Protein AF-A0A212C3U6-F1 (afdb_monomer)

Foldseek 3Di:
DVVCVVPVDDPFDDPDPVSSVVSCCVPVNDDDVVVVVVVVVVVVVPDPPPVPPVVPPPPDDPDDDDDDDDDDDDDDDDDDDDDDDDDDDDDDDDD

pLDDT: mean 72.06, std 18.34, range [43.59, 96.62]

Organism: Cervus elaphus hippelaphus (NCBI:txid46360)

Structure (mmCIF, N/CA/C/O backbone):
data_AF-A0A212C3U6-F1
#
_entry.id   AF-A0A212C3U6-F1
#
loop_
_atom_site.group_PDB
_atom_site.id
_atom_site.type_symbol
_atom_site.label_atom_id
_atom_site.label_alt_id
_atom_site.label_comp_id
_atom_site.label_asym_id
_atom_site.label_entity_id
_atom_site.label_seq_id
_atom_site.pdbx_PDB_ins_code
_atom_site.Cartn_x
_atom_site.Cartn_y
_atom_site.Cartn_z
_atom_site.occupancy
_atom_site.B_iso_or_equiv
_atom_site.auth_seq_id
_atom_site.auth_comp_id
_atom_site.auth_asym_id
_atom_site.auth_atom_id
_atom_site.pdbx_PDB_model_num
ATOM 1 N N . MET A 1 1 ? 15.299 -6.505 -3.037 1.00 73.31 1 MET A N 1
ATOM 2 C CA . MET A 1 1 ? 16.575 -5.876 -3.457 1.00 73.31 1 MET A CA 1
ATOM 3 C C . MET A 1 1 ? 17.097 -6.416 -4.784 1.00 73.31 1 MET A C 1
ATOM 5 O O . MET A 1 1 ? 17.471 -5.606 -5.619 1.00 73.31 1 MET A O 1
ATOM 9 N N . LEU A 1 2 ? 17.065 -7.737 -5.010 1.00 89.38 2 LEU A N 1
ATOM 10 C CA . LEU A 1 2 ? 17.601 -8.383 -6.218 1.00 89.38 2 LEU A CA 1
ATOM 11 C C . LEU A 1 2 ? 17.140 -7.747 -7.546 1.00 89.38 2 LEU A C 1
ATOM 13 O O . LEU A 1 2 ? 17.980 -7.389 -8.361 1.00 89.38 2 LEU A O 1
ATOM 17 N N . TYR A 1 3 ? 15.834 -7.508 -7.724 1.00 89.69 3 TYR A N 1
ATOM 18 C CA . TYR A 1 3 ? 15.297 -6.879 -8.942 1.00 89.69 3 TYR A CA 1
ATOM 19 C C . TYR A 1 3 ? 15.923 -5.511 -9.245 1.00 89.69 3 TYR A C 1
ATOM 21 O O . TYR A 1 3 ? 16.297 -5.243 -10.381 1.00 89.69 3 TYR A O 1
ATOM 29 N N . LYS A 1 4 ? 16.088 -4.656 -8.225 1.00 87.94 4 LYS A N 1
ATOM 30 C CA . LYS A 1 4 ? 16.664 -3.314 -8.394 1.00 87.94 4 LYS A CA 1
ATOM 31 C C . LYS A 1 4 ? 18.124 -3.377 -8.830 1.00 87.94 4 LYS A C 1
ATOM 33 O O . LYS A 1 4 ? 18.547 -2.561 -9.634 1.00 87.94 4 LYS A O 1
ATOM 38 N N . MET A 1 5 ? 18.884 -4.336 -8.309 1.00 92.94 5 MET A N 1
ATOM 39 C CA . MET A 1 5 ? 20.292 -4.499 -8.677 1.00 92.94 5 MET A CA 1
ATOM 40 C C . MET A 1 5 ? 20.441 -5.068 -10.089 1.00 92.94 5 MET A C 1
ATOM 42 O O . MET A 1 5 ? 21.307 -4.624 -10.829 1.00 92.94 5 MET A O 1
ATOM 46 N N . ALA A 1 6 ? 19.566 -5.997 -10.480 1.00 94.12 6 ALA A N 1
ATOM 47 C CA . ALA A 1 6 ? 19.594 -6.603 -11.809 1.00 94.12 6 ALA A CA 1
ATOM 48 C C . ALA A 1 6 ? 19.126 -5.648 -12.920 1.00 94.12 6 ALA A C 1
ATOM 50 O O . ALA A 1 6 ? 19.662 -5.675 -14.021 1.00 94.12 6 ALA A O 1
ATOM 51 N N . THR A 1 7 ? 18.121 -4.814 -12.642 1.00 93.19 7 THR A N 1
ATOM 52 C CA . THR A 1 7 ? 17.480 -3.957 -13.658 1.00 93.19 7 THR A CA 1
ATOM 53 C C . THR A 1 7 ? 17.905 -2.496 -13.585 1.00 93.19 7 THR A C 1
ATOM 55 O O . THR A 1 7 ? 17.584 -1.726 -14.485 1.00 93.19 7 THR A O 1
ATOM 58 N N . LEU A 1 8 ? 18.580 -2.095 -12.501 1.00 92.19 8 LEU A N 1
ATOM 59 C CA . LEU A 1 8 ? 18.870 -0.699 -12.148 1.00 92.19 8 LEU A CA 1
ATOM 60 C C . LEU A 1 8 ? 17.616 0.189 -12.059 1.00 92.19 8 LEU A C 1
ATOM 62 O O . LEU A 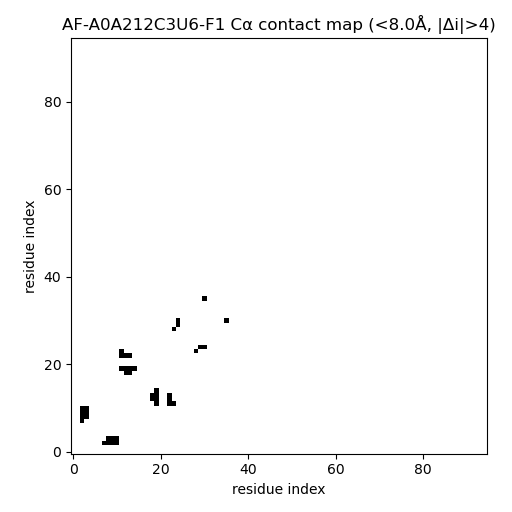1 8 ? 17.712 1.414 -12.034 1.00 92.19 8 LEU A O 1
ATOM 66 N N . GLN A 1 9 ? 16.433 -0.421 -11.951 1.00 90.06 9 GLN A N 1
ATOM 67 C CA . GLN A 1 9 ? 15.149 0.261 -11.858 1.00 90.06 9 GLN A CA 1
ATOM 68 C C . GLN A 1 9 ? 14.504 0.030 -10.486 1.00 90.06 9 GLN A C 1
ATOM 70 O O . GLN A 1 9 ? 14.708 -1.013 -9.852 1.00 90.06 9 GLN A O 1
ATOM 75 N N . PRO A 1 10 ? 13.715 0.991 -9.974 1.00 91.50 10 PRO A N 1
ATOM 76 C CA . PRO A 1 10 ? 12.931 0.760 -8.771 1.00 91.50 10 PRO A CA 1
ATOM 77 C C . PRO A 1 10 ? 11.942 -0.386 -9.013 1.00 91.50 10 PRO A C 1
ATOM 79 O O . PRO A 1 10 ? 11.253 -0.416 -10.026 1.00 91.50 10 PRO A O 1
ATOM 82 N N . LEU A 1 11 ? 11.849 -1.312 -8.054 1.00 92.06 11 LEU A N 1
ATOM 83 C CA . LEU A 1 11 ? 10.927 -2.453 -8.126 1.00 92.06 11 LEU A CA 1
ATOM 84 C C . LEU A 1 11 ? 9.464 -2.005 -8.283 1.00 92.06 11 LEU A C 1
ATOM 86 O O . LEU A 1 11 ? 8.698 -2.637 -8.998 1.00 92.06 11 LEU A O 1
ATOM 90 N N . PHE A 1 12 ? 9.109 -0.883 -7.655 1.00 93.31 12 PHE A N 1
ATOM 91 C CA . PHE A 1 12 ? 7.810 -0.236 -7.793 1.00 93.31 12 PHE A CA 1
ATOM 92 C C . PHE A 1 12 ? 8.026 1.257 -8.083 1.00 93.31 12 PHE A C 1
ATOM 94 O O . PHE A 1 12 ? 8.330 2.016 -7.153 1.00 93.31 12 PHE A O 1
ATOM 101 N N . PRO A 1 13 ? 7.944 1.691 -9.355 1.00 91.12 13 PRO A N 1
ATOM 102 C CA . PRO A 1 13 ? 8.102 3.094 -9.719 1.00 91.12 13 PRO A CA 1
ATOM 103 C C . PRO A 1 13 ? 6.863 3.905 -9.316 1.00 91.12 13 PRO A C 1
ATOM 105 O O . PRO A 1 13 ? 5.737 3.546 -9.661 1.00 91.12 13 PRO A O 1
ATOM 108 N N . GLY A 1 14 ? 7.068 5.029 -8.631 1.00 92.56 14 GLY A N 1
ATOM 109 C CA . GLY A 1 14 ? 6.004 5.965 -8.275 1.00 92.56 14 GLY A CA 1
ATOM 110 C C . GLY A 1 14 ? 6.543 7.382 -8.113 1.00 92.56 14 GLY A C 1
ATOM 111 O O . GLY A 1 14 ? 7.631 7.569 -7.579 1.00 92.56 14 GLY A O 1
ATOM 112 N N . ALA A 1 15 ? 5.785 8.375 -8.587 1.00 92.94 15 ALA A N 1
ATOM 113 C CA . ALA A 1 15 ? 6.146 9.793 -8.466 1.00 92.94 15 ALA A CA 1
ATOM 114 C C . ALA A 1 15 ? 6.051 10.311 -7.017 1.00 92.94 15 ALA A C 1
ATOM 116 O O . ALA A 1 15 ? 6.627 11.339 -6.681 1.00 92.94 15 ALA A O 1
ATOM 117 N N . ASN A 1 16 ? 5.311 9.599 -6.166 1.00 94.19 16 ASN A N 1
ATOM 118 C CA . ASN A 1 16 ? 5.205 9.823 -4.731 1.00 94.19 16 ASN A CA 1
ATOM 119 C C . ASN A 1 16 ? 4.896 8.492 -4.019 1.00 94.19 16 ASN A C 1
ATOM 121 O O . ASN A 1 16 ? 4.634 7.471 -4.666 1.00 94.19 16 ASN A O 1
ATOM 125 N N . GLU A 1 17 ? 4.910 8.513 -2.686 1.00 93.75 17 GLU A N 1
ATOM 126 C CA . GLU A 1 17 ? 4.699 7.323 -1.851 1.00 93.75 17 GLU A CA 1
ATOM 127 C C . GLU A 1 17 ? 3.329 6.674 -2.078 1.00 93.75 17 GLU A C 1
ATOM 129 O O . GLU A 1 17 ? 3.229 5.452 -2.127 1.00 93.75 17 GLU A O 1
ATOM 134 N N . LEU A 1 18 ? 2.276 7.469 -2.291 1.00 95.25 18 LEU A N 1
ATOM 135 C CA . LEU A 1 18 ? 0.928 6.948 -2.530 1.00 95.25 18 LEU A CA 1
ATOM 136 C C . LEU A 1 18 ? 0.862 6.148 -3.835 1.00 95.25 18 LEU A C 1
ATOM 138 O O . LEU A 1 18 ? 0.325 5.041 -3.859 1.00 95.25 18 LEU A O 1
ATOM 142 N N . VAL A 1 19 ? 1.460 6.670 -4.908 1.00 95.88 19 VAL A N 1
ATOM 143 C CA . VAL A 1 19 ? 1.549 5.967 -6.196 1.00 95.88 19 VAL A CA 1
ATOM 144 C C . VAL A 1 19 ? 2.387 4.697 -6.059 1.00 95.88 19 VAL A C 1
ATOM 146 O O . VAL A 1 19 ? 2.049 3.669 -6.644 1.00 95.88 19 VAL A O 1
ATOM 149 N N . GLN A 1 20 ? 3.458 4.736 -5.267 1.00 96.50 20 GLN A N 1
ATOM 150 C CA . GLN A 1 20 ? 4.276 3.553 -5.024 1.00 96.50 20 GLN A CA 1
ATOM 151 C C . GLN A 1 20 ? 3.515 2.472 -4.241 1.00 96.50 20 GLN A C 1
ATOM 153 O O . GLN A 1 20 ? 3.578 1.303 -4.618 1.00 96.50 20 GLN A O 1
ATOM 158 N N . ILE A 1 21 ? 2.764 2.843 -3.199 1.00 95.38 21 ILE A N 1
ATOM 159 C CA . ILE A 1 21 ? 1.911 1.910 -2.446 1.00 95.38 21 ILE A CA 1
ATOM 160 C C . ILE A 1 21 ? 0.845 1.309 -3.367 1.00 95.38 21 ILE A C 1
ATOM 162 O O . ILE A 1 21 ? 0.657 0.094 -3.351 1.00 95.38 21 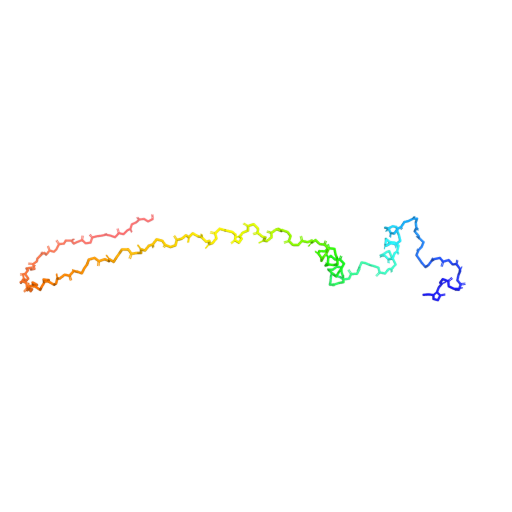ILE A O 1
ATOM 166 N N . SER A 1 22 ? 0.215 2.118 -4.226 1.00 95.69 22 SER A N 1
ATOM 167 C CA . SER A 1 22 ? -0.737 1.617 -5.227 1.00 95.69 22 SER A CA 1
ATOM 168 C C . SER A 1 22 ? -0.099 0.555 -6.127 1.00 95.69 22 SER A C 1
ATOM 170 O O . SER A 1 22 ? -0.650 -0.528 -6.269 1.00 95.69 22 SER A O 1
ATOM 172 N N . ARG A 1 23 ? 1.114 0.801 -6.641 1.00 96.00 23 ARG A N 1
ATOM 173 C CA . ARG A 1 23 ? 1.851 -0.160 -7.487 1.00 96.00 23 ARG A CA 1
ATOM 174 C C . ARG A 1 23 ? 2.170 -1.471 -6.768 1.00 96.00 23 ARG A C 1
ATOM 176 O O . ARG A 1 23 ? 2.188 -2.524 -7.398 1.00 96.00 23 ARG A O 1
ATOM 183 N N . ILE A 1 24 ? 2.445 -1.414 -5.464 1.00 96.19 24 ILE A N 1
ATOM 184 C CA . ILE A 1 24 ? 2.643 -2.619 -4.648 1.00 96.19 24 ILE A CA 1
ATOM 185 C C . ILE A 1 24 ? 1.330 -3.400 -4.558 1.00 96.19 24 ILE A C 1
ATOM 187 O O . ILE A 1 24 ? 1.339 -4.612 -4.764 1.00 96.19 24 ILE A O 1
ATOM 191 N N . HIS A 1 25 ? 0.214 -2.716 -4.289 1.00 95.69 25 HIS A N 1
ATOM 192 C CA . HIS A 1 25 ? -1.113 -3.332 -4.224 1.00 95.69 25 HIS A CA 1
ATOM 193 C C . HIS A 1 25 ? -1.560 -3.921 -5.570 1.00 95.69 25 HIS A C 1
ATOM 195 O O . HIS A 1 25 ? -2.193 -4.973 -5.571 1.00 95.69 25 HIS A O 1
ATOM 201 N N . ASP A 1 26 ? -1.198 -3.312 -6.702 1.00 95.81 26 ASP A N 1
ATOM 202 C CA . ASP A 1 26 ? -1.536 -3.828 -8.037 1.00 95.81 26 ASP A CA 1
ATOM 203 C C . ASP A 1 26 ? -0.895 -5.202 -8.310 1.00 95.81 26 ASP A C 1
ATOM 205 O O . ASP A 1 26 ? -1.489 -6.047 -8.975 1.00 95.81 26 ASP A O 1
ATOM 209 N N . VAL A 1 27 ? 0.317 -5.436 -7.791 1.00 94.81 27 VAL A N 1
ATOM 210 C CA . VAL A 1 27 ? 1.077 -6.682 -8.011 1.00 94.81 27 VAL A CA 1
ATOM 211 C C . VAL A 1 27 ? 0.829 -7.713 -6.909 1.00 94.81 27 VAL A C 1
ATOM 213 O O . VAL A 1 27 ? 0.677 -8.898 -7.192 1.00 94.81 27 VAL A O 1
ATOM 216 N N . MET A 1 28 ? 0.819 -7.278 -5.647 1.00 94.88 28 MET A N 1
ATOM 217 C CA . MET A 1 28 ? 0.751 -8.158 -4.472 1.00 94.88 28 MET A CA 1
ATOM 218 C C . MET A 1 28 ? -0.674 -8.327 -3.930 1.00 94.88 28 MET A C 1
ATOM 220 O O . MET A 1 28 ? -0.907 -9.179 -3.073 1.00 94.88 28 MET A O 1
ATOM 224 N N . GLY A 1 29 ? -1.618 -7.507 -4.396 1.00 95.75 29 GLY A N 1
ATOM 225 C CA . GLY A 1 29 ? -2.947 -7.382 -3.814 1.00 95.75 29 GLY A CA 1
ATOM 226 C C . GLY A 1 29 ? -2.961 -6.564 -2.519 1.00 95.75 29 GLY A C 1
ATOM 227 O O . GLY A 1 29 ? -1.934 -6.138 -1.985 1.00 95.75 29 GLY A O 1
ATOM 228 N N . THR A 1 30 ? -4.165 -6.345 -1.993 1.00 95.56 30 THR A N 1
ATOM 229 C CA . THR A 1 30 ? -4.358 -5.671 -0.704 1.00 95.56 30 THR A CA 1
ATOM 230 C C . THR A 1 30 ? -3.998 -6.610 0.454 1.00 95.56 30 THR A C 1
ATOM 232 O O . THR A 1 30 ? -4.550 -7.710 0.521 1.00 95.56 30 THR A O 1
ATOM 235 N N . PRO A 1 31 ? -3.117 -6.202 1.392 1.00 95.38 31 PRO A N 1
ATOM 236 C CA . PRO A 1 31 ? -2.780 -7.015 2.559 1.00 95.38 31 PRO A CA 1
ATOM 237 C C . PRO A 1 31 ? -3.997 -7.324 3.441 1.00 95.38 31 PRO A C 1
ATOM 239 O O . PRO A 1 31 ? -4.946 -6.543 3.510 1.00 95.38 31 PRO A O 1
ATOM 242 N N . ALA A 1 32 ? -3.935 -8.429 4.188 1.00 96.62 32 ALA A N 1
ATOM 243 C CA . ALA A 1 32 ? -4.981 -8.813 5.134 1.00 96.62 32 ALA A CA 1
ATOM 244 C C . ALA A 1 32 ? -5.224 -7.739 6.212 1.00 96.62 32 ALA A C 1
ATOM 246 O O . ALA A 1 32 ? -4.307 -7.032 6.641 1.00 96.62 32 ALA A O 1
ATOM 247 N N . GLU A 1 33 ? -6.454 -7.670 6.724 1.00 94.19 33 GLU A N 1
ATOM 248 C CA . GLU A 1 33 ? -6.871 -6.631 7.671 1.00 94.19 33 GLU A CA 1
ATOM 249 C C . GLU A 1 33 ? -6.014 -6.594 8.948 1.00 94.19 33 GLU A C 1
ATOM 251 O O . GLU A 1 33 ? -5.673 -5.518 9.429 1.00 94.19 33 GLU A O 1
ATOM 256 N N . GLN A 1 34 ? -5.565 -7.752 9.444 1.00 93.75 34 GLN A N 1
ATOM 257 C CA . GLN A 1 34 ? -4.669 -7.859 10.605 1.00 93.75 34 GLN A CA 1
ATOM 258 C C . GLN A 1 34 ? -3.308 -7.167 10.410 1.00 93.75 34 GLN A C 1
ATOM 260 O O . GLN A 1 34 ? -2.642 -6.810 11.381 1.00 93.75 34 GLN A O 1
ATOM 265 N N . ILE A 1 35 ? -2.861 -7.007 9.163 1.00 93.50 35 ILE A N 1
ATOM 266 C CA . ILE A 1 35 ? -1.649 -6.258 8.822 1.00 93.50 35 ILE A CA 1
ATOM 267 C C . ILE A 1 35 ? -1.992 -4.767 8.736 1.00 93.50 35 ILE A C 1
ATOM 269 O O . ILE A 1 35 ? -1.281 -3.938 9.301 1.00 93.50 35 ILE A O 1
ATOM 273 N N . LEU A 1 36 ? -3.119 -4.426 8.102 1.00 91.69 36 LEU A N 1
ATOM 274 C CA . LEU A 1 36 ? -3.602 -3.047 7.976 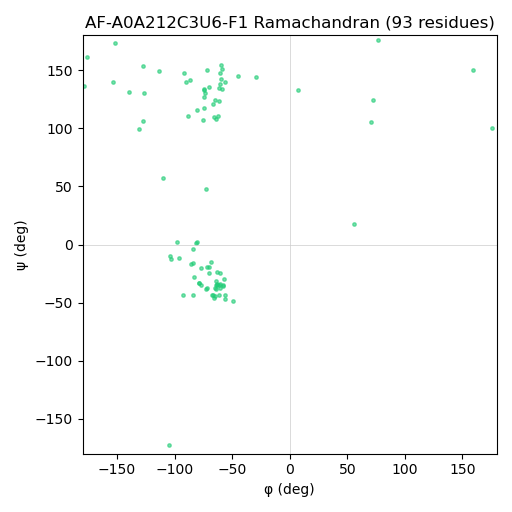1.00 91.69 36 LEU A CA 1
ATOM 275 C C . LEU A 1 36 ? -3.877 -2.386 9.336 1.00 91.69 36 LEU A C 1
ATOM 277 O O . LEU A 1 36 ? -3.644 -1.188 9.503 1.00 91.69 36 LEU A O 1
ATOM 281 N N . THR A 1 37 ? -4.337 -3.145 10.331 1.00 91.00 37 THR A N 1
ATOM 282 C CA . THR A 1 37 ? -4.575 -2.633 11.690 1.00 91.00 37 THR A CA 1
ATOM 283 C C . THR A 1 37 ? -3.292 -2.174 12.382 1.00 91.00 37 THR A C 1
ATOM 285 O O . THR A 1 37 ? -3.336 -1.177 13.106 1.00 91.00 37 THR A O 1
ATOM 288 N N . LYS A 1 38 ? -2.139 -2.793 12.097 1.00 90.06 38 LYS A N 1
ATOM 289 C CA . LYS A 1 38 ? -0.836 -2.371 12.647 1.00 90.06 38 LYS A CA 1
ATOM 290 C C . LYS A 1 38 ? -0.436 -0.966 12.179 1.00 90.06 38 LYS A C 1
ATOM 292 O O . LYS A 1 38 ? 0.096 -0.186 12.961 1.00 90.06 38 LYS A O 1
ATOM 297 N N . PHE A 1 39 ? -0.775 -0.594 10.941 1.00 86.00 39 PHE A N 1
ATOM 298 C CA . PHE A 1 39 ? -0.538 0.761 10.416 1.00 86.00 39 PHE A CA 1
ATOM 299 C C . PHE A 1 39 ? -1.440 1.828 11.054 1.00 86.00 39 PHE A C 1
ATOM 301 O O . PHE A 1 39 ? -1.096 3.007 11.069 1.00 86.00 39 PHE A O 1
ATOM 308 N N . LYS A 1 40 ? -2.609 1.444 11.584 1.00 81.81 40 LYS A N 1
ATOM 309 C CA . LYS A 1 40 ? -3.516 2.373 12.282 1.00 81.81 40 LYS A CA 1
ATOM 310 C C . LYS A 1 40 ? -3.045 2.654 13.713 1.00 81.81 40 LYS A C 1
ATOM 312 O O . LYS A 1 40 ? -3.232 3.766 14.205 1.00 81.81 40 LYS A O 1
ATOM 317 N N . GLN A 1 41 ? -2.432 1.663 14.361 1.00 75.69 41 GLN A N 1
ATOM 318 C CA . GLN A 1 41 ? -1.925 1.758 15.735 1.00 75.69 41 GLN A CA 1
ATOM 319 C C . GLN A 1 41 ? -0.739 2.721 15.850 1.00 75.69 41 GLN A C 1
ATOM 321 O O . GLN A 1 41 ? -0.762 3.594 16.716 1.00 75.69 41 GLN A O 1
ATOM 326 N N . SER A 1 42 ? 0.212 2.670 14.912 1.00 70.31 42 SER A N 1
ATOM 327 C CA . SER A 1 42 ? 1.376 3.573 14.895 1.00 70.31 42 SER A CA 1
ATOM 328 C C . SER A 1 42 ? 0.999 5.062 14.867 1.00 70.31 42 SER A C 1
ATOM 330 O O . SER A 1 42 ? 1.704 5.902 15.421 1.00 70.31 42 SER A O 1
ATOM 332 N N . ARG A 1 43 ? -0.148 5.409 14.268 1.00 64.75 43 ARG A N 1
ATOM 333 C CA . ARG A 1 43 ? -0.679 6.781 14.247 1.00 64.75 43 ARG A CA 1
ATOM 334 C C . ARG A 1 43 ? -1.453 7.150 15.518 1.00 64.75 43 ARG A C 1
ATOM 336 O O . ARG A 1 43 ? -1.538 8.326 15.867 1.00 64.75 43 ARG A O 1
ATOM 343 N N . ALA A 1 44 ? -2.052 6.169 16.191 1.00 60.84 44 ALA A N 1
ATOM 344 C CA . ALA A 1 44 ? -2.808 6.378 17.424 1.00 60.84 44 ALA A CA 1
ATOM 345 C C . ALA A 1 44 ? -1.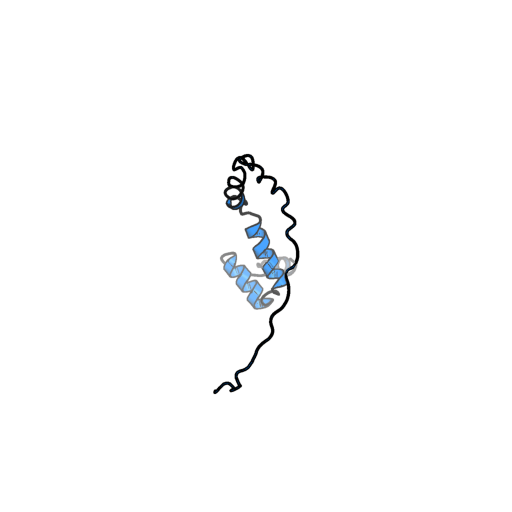886 6.581 18.637 1.00 60.84 44 ALA A C 1
ATOM 347 O O . ALA A 1 44 ? -2.195 7.408 19.492 1.00 60.84 44 ALA A O 1
ATOM 348 N N . GLU A 1 45 ? -0.738 5.901 18.671 1.00 60.03 45 GLU A N 1
ATOM 349 C CA . GLU A 1 45 ? 0.284 6.039 19.721 1.00 60.03 45 GLU A CA 1
ATOM 350 C C . GLU A 1 45 ? 0.906 7.447 19.777 1.00 60.03 45 GLU A C 1
ATOM 352 O O . GLU A 1 45 ? 1.359 7.885 20.830 1.00 60.03 45 GLU A O 1
ATOM 357 N N . GLN A 1 46 ? 0.859 8.202 18.676 1.00 58.50 46 GLN A N 1
ATOM 358 C CA . GLN A 1 46 ? 1.359 9.580 18.602 1.00 58.50 46 GLN A CA 1
ATOM 359 C C . GLN A 1 46 ? 0.362 10.644 19.092 1.00 58.50 46 GLN A C 1
ATOM 361 O O . GLN A 1 46 ? 0.706 11.825 19.129 1.00 58.50 46 GLN A O 1
ATOM 366 N N . ARG A 1 47 ? -0.879 10.282 19.460 1.00 61.00 47 ARG A N 1
ATOM 367 C CA . ARG A 1 47 ? -1.821 11.247 20.053 1.00 61.00 47 ARG A CA 1
ATOM 368 C C . ARG A 1 47 ? -1.626 11.281 21.570 1.00 61.00 47 ARG A C 1
ATOM 370 O O . ARG A 1 47 ? -2.012 10.316 22.230 1.00 61.00 47 ARG A O 1
ATOM 377 N N . PRO A 1 48 ? -1.098 12.375 22.154 1.00 58.75 48 PRO A N 1
ATOM 378 C CA . PRO A 1 48 ? -1.050 12.503 23.603 1.00 58.75 48 PRO A CA 1
ATOM 379 C C . PRO A 1 48 ? -2.471 12.413 24.172 1.00 58.75 48 PRO A C 1
ATOM 381 O O . PRO A 1 48 ? -3.421 13.011 23.658 1.00 58.75 48 PRO A O 1
ATOM 384 N N . ALA A 1 49 ? -2.619 11.615 25.228 1.00 61.94 49 ALA A N 1
ATOM 385 C CA . ALA A 1 49 ? -3.875 11.280 25.894 1.00 61.94 49 ALA A CA 1
ATOM 386 C C . ALA A 1 49 ? -4.454 12.449 26.722 1.00 61.94 49 ALA A C 1
ATOM 388 O O . ALA A 1 49 ? -4.871 12.276 27.867 1.00 61.94 49 ALA A O 1
ATOM 389 N N . GLU A 1 50 ? -4.517 13.652 26.154 1.00 59.72 50 GLU A N 1
ATOM 390 C CA . GLU A 1 50 ? -4.926 14.874 26.859 1.00 59.72 50 GLU A CA 1
ATOM 391 C C . GLU A 1 50 ? -6.418 14.871 27.257 1.00 59.72 50 GLU A C 1
ATOM 393 O O . GLU A 1 50 ? -6.854 15.605 28.140 1.00 59.72 50 GLU A O 1
ATOM 398 N N . LYS A 1 51 ? -7.226 13.966 26.690 1.00 57.66 51 LYS A N 1
ATOM 399 C CA . LYS A 1 51 ? -8.673 13.896 26.961 1.00 57.66 51 LYS A CA 1
ATOM 400 C C . LYS A 1 51 ? -9.074 13.170 28.254 1.00 57.66 51 LYS A C 1
ATOM 402 O O . LYS A 1 51 ? -10.266 13.072 28.527 1.00 57.66 51 LYS A O 1
ATOM 407 N N . GLN A 1 52 ? -8.136 12.677 29.068 1.00 57.34 52 GLN A N 1
ATOM 408 C CA . GLN A 1 52 ? -8.466 11.929 30.299 1.00 57.34 52 GLN A CA 1
ATOM 409 C C . GLN A 1 52 ? -8.290 12.724 31.608 1.00 57.34 52 GLN A C 1
ATOM 411 O O . GLN A 1 52 ? -8.753 12.272 32.658 1.00 57.34 52 GLN A O 1
ATOM 416 N N . ALA A 1 53 ? -7.687 13.918 31.572 1.00 57.47 53 ALA A N 1
ATOM 417 C CA . ALA A 1 53 ? -7.423 14.706 32.781 1.00 57.47 53 ALA A CA 1
ATOM 418 C C . ALA A 1 53 ? -8.659 15.462 33.315 1.00 57.47 53 ALA A C 1
ATOM 420 O O . ALA A 1 53 ? -8.839 15.561 34.527 1.00 57.47 53 ALA A O 1
ATOM 421 N N . LEU A 1 54 ? -9.568 15.915 32.441 1.00 60.62 54 LEU A N 1
ATOM 422 C CA . LEU A 1 54 ? -10.707 16.760 32.839 1.00 60.62 54 LEU A CA 1
ATOM 423 C C . LEU A 1 54 ? -11.799 16.006 33.631 1.00 60.62 54 LEU A C 1
ATOM 425 O O . LEU A 1 54 ? -12.587 16.613 34.351 1.00 60.62 54 LEU A O 1
ATOM 429 N N . ALA A 1 55 ? -11.843 14.672 33.549 1.00 59.91 55 ALA A N 1
ATOM 430 C CA . ALA A 1 55 ? -12.854 13.861 34.238 1.00 59.91 55 ALA A CA 1
ATOM 431 C C . ALA A 1 55 ? -12.503 13.530 35.704 1.00 59.91 55 ALA A C 1
ATOM 433 O O . ALA A 1 55 ? -13.376 13.097 36.460 1.00 59.91 55 ALA A O 1
ATOM 434 N N . ARG A 1 56 ? -11.241 13.706 36.123 1.00 62.03 56 ARG A N 1
ATOM 435 C CA . ARG A 1 56 ? -10.781 13.306 37.467 1.00 62.03 56 ARG A CA 1
ATOM 436 C C . ARG A 1 56 ? -11.010 14.366 38.545 1.00 62.03 56 ARG A C 1
ATOM 438 O O . ARG A 1 56 ? -11.035 14.016 39.721 1.00 62.03 56 ARG A O 1
ATOM 445 N N . ASP A 1 57 ? -11.265 15.611 38.157 1.00 56.72 57 ASP A N 1
ATOM 446 C CA . ASP A 1 57 ? -11.408 16.734 39.091 1.00 56.72 57 ASP A CA 1
ATOM 447 C C . ASP A 1 57 ? -12.775 16.768 39.815 1.00 56.72 57 ASP A C 1
ATOM 449 O O . ASP A 1 57 ? -12.920 17.280 40.920 1.00 56.72 57 ASP A O 1
ATOM 453 N N . ARG A 1 58 ? -13.808 16.106 39.273 1.00 60.22 58 ARG A N 1
ATOM 454 C CA . ARG A 1 58 ? -15.168 16.137 39.855 1.00 60.22 58 ARG A CA 1
ATOM 455 C C . ARG A 1 58 ? -15.408 15.197 41.047 1.00 60.22 58 ARG A C 1
ATOM 457 O O . ARG A 1 58 ? -16.534 15.125 41.532 1.00 60.22 58 ARG A O 1
ATOM 464 N N . ARG A 1 59 ? -14.406 14.449 41.532 1.00 60.84 59 ARG A N 1
ATOM 465 C CA . ARG A 1 59 ? -14.609 13.428 42.590 1.00 60.84 59 ARG A CA 1
ATOM 466 C C . ARG A 1 59 ? -14.270 13.868 44.014 1.00 60.84 59 ARG A C 1
ATOM 468 O O . ARG A 1 59 ? -14.433 13.064 44.929 1.00 60.84 59 ARG A O 1
ATOM 475 N N . LYS A 1 60 ? -13.857 15.117 44.244 1.00 60.00 60 LYS A N 1
ATOM 476 C CA . LYS A 1 60 ? -13.540 15.610 45.595 1.00 60.00 60 LYS A CA 1
ATOM 477 C C . LYS A 1 60 ? -14.564 16.630 46.101 1.00 60.00 60 LYS A C 1
ATOM 479 O O . LYS A 1 60 ? -14.213 17.742 46.467 1.00 60.00 60 LYS A O 1
ATOM 484 N N . ALA A 1 61 ? -15.839 16.245 46.149 1.00 63.12 61 ALA A N 1
ATOM 485 C CA . ALA A 1 61 ? -16.800 16.963 46.984 1.00 63.12 61 ALA A CA 1
ATOM 486 C C . ALA A 1 61 ? -16.547 16.596 48.465 1.00 63.12 61 ALA A C 1
ATOM 488 O O . ALA A 1 61 ? -16.377 15.408 48.766 1.00 63.12 61 ALA A O 1
ATOM 489 N N . PRO A 1 62 ? -16.495 17.562 49.401 1.00 57.12 62 PRO A N 1
ATOM 490 C CA . PRO A 1 62 ? -16.353 17.260 50.820 1.00 57.12 62 PRO A CA 1
ATOM 491 C C . PRO A 1 62 ? -17.598 16.506 51.302 1.00 57.12 62 PRO A C 1
ATOM 493 O O . PRO A 1 62 ? -18.724 16.969 51.136 1.00 57.12 62 PRO A O 1
ATOM 496 N N . ARG A 1 63 ? -17.401 15.318 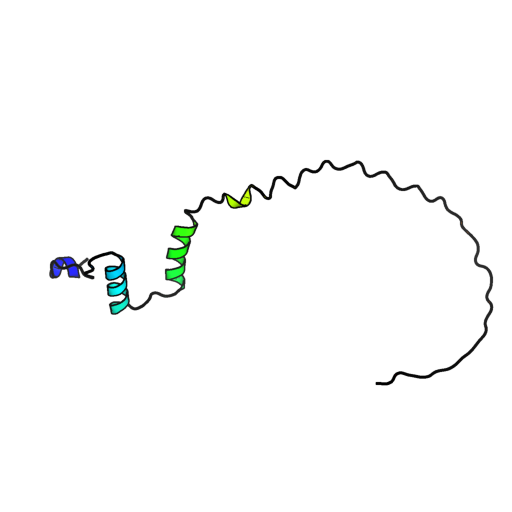51.884 1.00 59.62 63 ARG A N 1
ATOM 497 C CA . ARG A 1 63 ? -18.478 14.554 52.524 1.00 59.62 63 ARG A CA 1
ATOM 498 C C . ARG A 1 63 ? -19.023 15.369 53.698 1.00 59.62 63 ARG A C 1
ATOM 500 O O . ARG A 1 63 ? -18.335 15.527 54.702 1.00 59.62 63 ARG A O 1
ATOM 507 N N . SER A 1 64 ? -20.247 15.873 53.584 1.00 64.38 64 SER A N 1
ATOM 508 C CA . SER A 1 64 ? -20.990 16.407 54.727 1.00 64.38 64 SER A CA 1
ATOM 509 C C . SER A 1 64 ? -21.197 15.288 55.762 1.00 64.38 64 SER A C 1
ATOM 511 O O . SER A 1 64 ? -21.497 14.159 55.360 1.00 64.38 64 SER A O 1
ATOM 513 N N . PRO A 1 65 ? -21.044 15.542 57.075 1.00 58.59 65 PRO A N 1
ATOM 514 C CA . PRO A 1 65 ? -21.260 14.510 58.079 1.00 58.59 65 PRO A CA 1
ATOM 515 C C . PRO A 1 65 ? -22.742 14.120 58.115 1.00 58.59 65 PRO A C 1
ATOM 517 O O . PRO A 1 65 ? -23.628 14.948 58.324 1.00 58.59 65 PRO A O 1
ATOM 520 N N . LEU A 1 66 ? -22.995 12.836 57.869 1.00 63.94 66 LEU A N 1
ATOM 521 C CA . LEU A 1 66 ? -24.310 12.212 57.895 1.00 63.94 66 LEU A CA 1
ATOM 522 C C . LEU A 1 66 ? -24.865 12.293 59.328 1.00 63.94 66 LEU A C 1
ATOM 524 O O . LEU A 1 66 ? -24.373 11.623 60.234 1.00 63.94 66 LEU A O 1
ATOM 528 N N . ARG A 1 67 ? -25.864 13.151 59.547 1.00 60.00 67 ARG A N 1
ATOM 529 C CA . ARG A 1 67 ? -26.585 13.271 60.822 1.00 60.00 67 ARG A CA 1
ATOM 530 C C . ARG A 1 67 ? -27.267 11.933 61.137 1.00 60.00 67 ARG A C 1
ATOM 532 O O . ARG A 1 67 ? -28.029 11.429 60.315 1.00 60.00 67 ARG A O 1
ATOM 539 N N . ALA A 1 68 ? -26.968 11.355 62.301 1.00 62.56 68 ALA A N 1
ATOM 540 C CA . ALA A 1 68 ? -27.504 10.060 62.720 1.00 62.56 68 ALA A CA 1
ATOM 541 C C . ALA A 1 68 ? -29.049 10.075 62.803 1.00 62.56 68 ALA A C 1
ATOM 543 O O . ALA A 1 68 ? -29.621 11.088 63.223 1.00 62.56 68 ALA A O 1
ATOM 544 N N . PRO A 1 69 ? -29.736 8.980 62.426 1.00 61.09 69 PRO A N 1
ATOM 545 C CA . PRO A 1 69 ? -31.186 8.879 62.562 1.00 61.09 69 PRO A CA 1
ATOM 546 C C . PRO A 1 69 ? -31.602 8.729 64.039 1.00 61.09 69 PRO A C 1
ATOM 548 O O . PRO A 1 69 ? -30.847 8.163 64.836 1.00 61.09 69 PRO A O 1
ATOM 551 N N . PRO A 1 70 ? -32.793 9.219 64.432 1.00 53.97 70 PRO A N 1
ATOM 552 C CA . PRO A 1 70 ? -33.264 9.103 65.804 1.00 53.97 70 PRO A CA 1
ATOM 553 C C . PRO A 1 70 ? -33.624 7.649 66.140 1.00 53.97 70 PRO A C 1
ATOM 555 O O . PRO A 1 70 ? -34.274 6.946 65.368 1.00 53.97 70 PRO A O 1
ATOM 558 N N . SER A 1 71 ? -33.190 7.214 67.322 1.00 62.91 71 SER A N 1
ATOM 559 C CA . SER A 1 71 ? -33.474 5.896 67.889 1.00 62.91 71 SER A CA 1
ATOM 560 C C . SER A 1 71 ? -34.971 5.762 68.191 1.00 62.91 71 SER A C 1
ATOM 562 O O . SER A 1 71 ? -35.493 6.426 69.090 1.00 62.91 71 SER A O 1
ATOM 564 N N . HIS A 1 72 ? -35.679 4.929 67.425 1.00 60.94 72 HIS A N 1
ATOM 565 C CA . HIS A 1 72 ? -37.086 4.622 67.674 1.00 60.94 72 HIS A CA 1
ATOM 566 C C . HIS A 1 72 ? -37.203 3.663 68.863 1.00 60.94 72 HIS A C 1
ATOM 568 O O . HIS A 1 72 ? -36.876 2.481 68.784 1.00 60.94 72 HIS A O 1
ATOM 574 N N . ARG A 1 73 ? -37.666 4.214 69.987 1.00 51.47 73 ARG A N 1
ATOM 575 C CA . ARG A 1 73 ? -37.981 3.505 71.227 1.00 51.47 73 ARG A CA 1
ATOM 576 C C . ARG A 1 73 ? -39.296 2.727 71.063 1.00 51.47 73 ARG A C 1
ATOM 578 O O . ARG A 1 73 ? -40.274 3.256 70.544 1.00 51.47 73 ARG A O 1
ATOM 585 N N . ASN A 1 74 ? -39.270 1.474 71.507 1.00 50.12 74 ASN A N 1
ATOM 586 C CA . ASN A 1 74 ? -40.315 0.456 71.386 1.00 50.12 74 ASN A CA 1
ATOM 587 C C . ASN A 1 74 ? -41.683 0.868 71.961 1.00 50.12 74 ASN A C 1
ATOM 589 O O . ASN A 1 74 ? -41.752 1.351 73.089 1.00 50.12 74 ASN A O 1
ATOM 593 N N . TYR A 1 75 ? -42.759 0.507 71.255 1.00 47.00 75 TYR A N 1
ATOM 594 C CA . TYR A 1 75 ? -44.069 0.245 71.857 1.00 47.00 75 TYR A CA 1
ATOM 595 C C . TYR A 1 75 ? -44.558 -1.132 71.406 1.00 47.00 75 TYR A C 1
ATOM 597 O O . TYR A 1 75 ? -44.947 -1.338 70.260 1.00 47.00 75 TYR A O 1
ATOM 605 N N . SER A 1 76 ? -44.514 -2.088 72.327 1.00 56.25 76 SER A N 1
ATOM 606 C CA . SER A 1 76 ? -45.254 -3.341 72.245 1.00 56.25 76 SER A CA 1
ATOM 607 C C . SER A 1 76 ? -46.729 -3.062 72.551 1.00 56.25 76 SER A C 1
ATOM 609 O O . SER A 1 76 ? -47.044 -2.656 73.669 1.00 56.25 76 SER A O 1
ATOM 611 N N . ALA A 1 77 ? -47.623 -3.297 71.590 1.00 56.62 77 ALA A N 1
ATOM 612 C CA . ALA A 1 77 ? -49.066 -3.317 71.816 1.00 56.62 77 ALA A CA 1
ATOM 613 C C . ALA A 1 77 ? -49.670 -4.633 71.292 1.00 56.62 77 ALA A C 1
ATOM 615 O O . ALA A 1 77 ? -49.386 -5.096 70.190 1.00 56.62 77 ALA A O 1
ATOM 616 N N . THR A 1 78 ? -50.453 -5.241 72.172 1.00 56.31 78 THR A N 1
ATOM 617 C CA . THR 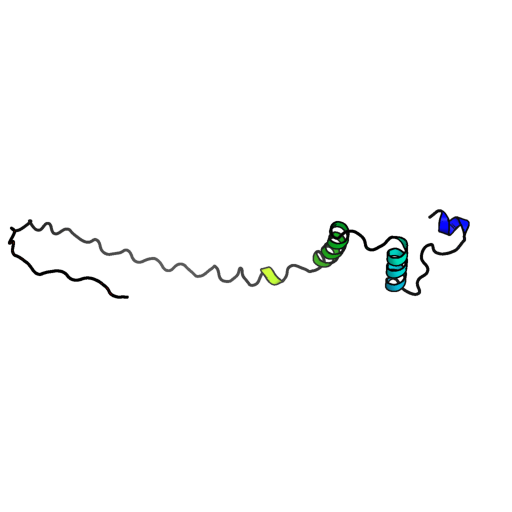A 1 78 ? -51.042 -6.586 72.227 1.00 56.31 78 THR A CA 1
ATOM 618 C C . THR A 1 78 ? -51.989 -6.915 71.054 1.00 56.31 78 THR A C 1
ATOM 620 O O . THR A 1 78 ? -52.706 -6.022 70.602 1.00 56.31 78 THR A O 1
ATOM 623 N N . PRO A 1 79 ? -52.099 -8.178 70.581 1.00 50.09 79 PRO A N 1
ATOM 624 C CA . PRO A 1 79 ? -53.018 -8.517 69.494 1.00 50.09 79 PRO A CA 1
ATOM 625 C C . PRO A 1 79 ? -54.462 -8.699 70.000 1.00 50.09 79 PRO A C 1
ATOM 627 O O . 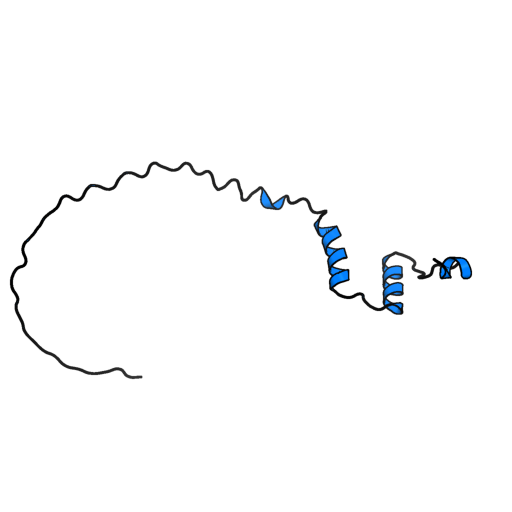PRO A 1 79 ? -54.767 -9.616 70.763 1.00 50.09 79 PRO A O 1
ATOM 630 N N . GLY A 1 80 ? -55.361 -7.820 69.548 1.00 47.28 80 GLY A N 1
ATOM 631 C CA . GLY A 1 80 ? -56.805 -7.872 69.790 1.00 47.28 80 GLY A CA 1
ATOM 632 C C . GLY A 1 80 ? -57.580 -8.661 68.723 1.00 47.28 80 GLY A C 1
ATOM 633 O O . GLY A 1 80 ? -57.298 -8.588 67.532 1.00 47.28 80 GLY A O 1
ATOM 634 N N . ARG A 1 81 ? -58.562 -9.433 69.197 1.00 47.62 81 ARG A N 1
ATOM 635 C CA . ARG A 1 81 ? -59.448 -10.405 68.529 1.00 47.62 81 ARG A CA 1
ATOM 636 C C . ARG A 1 81 ? -60.101 -10.018 67.182 1.00 47.62 81 ARG A C 1
ATOM 638 O O . ARG A 1 81 ? -60.618 -8.930 66.985 1.00 47.62 81 ARG A O 1
ATOM 645 N N . ARG A 1 82 ? -60.205 -11.073 66.358 1.00 53.41 82 ARG A N 1
ATOM 646 C CA . ARG A 1 82 ? -61.054 -11.356 65.177 1.00 53.41 82 ARG A CA 1
ATOM 647 C C . ARG A 1 82 ? -62.436 -10.687 65.137 1.00 53.41 82 ARG A C 1
ATOM 649 O O . ARG A 1 82 ? -63.180 -10.818 66.098 1.00 53.41 82 ARG A O 1
ATOM 656 N N . HIS A 1 83 ? -62.868 -10.310 63.927 1.00 50.66 83 HIS A N 1
ATOM 657 C CA . HIS A 1 83 ? -64.222 -10.602 63.430 1.00 50.66 83 HIS A CA 1
ATOM 658 C C . HIS A 1 83 ? -64.207 -11.000 61.941 1.00 50.66 83 HIS A C 1
ATOM 660 O O . HIS A 1 83 ? -63.578 -10.359 61.106 1.00 50.66 83 HIS A O 1
ATOM 666 N N . ARG A 1 84 ? -64.888 -12.115 61.639 1.00 50.09 84 ARG A N 1
ATOM 667 C CA . ARG A 1 84 ? -65.211 -12.641 60.301 1.00 50.09 84 ARG A CA 1
ATOM 668 C C . ARG A 1 84 ? -66.510 -12.010 59.791 1.00 50.09 84 ARG A C 1
ATOM 670 O O . ARG A 1 84 ? -67.469 -11.984 60.556 1.00 50.09 84 ARG A O 1
ATOM 677 N N . ARG A 1 85 ? -66.570 -11.701 58.490 1.00 46.16 85 ARG A N 1
ATOM 678 C CA . ARG A 1 85 ? -67.702 -11.845 57.530 1.00 46.16 85 ARG A CA 1
ATOM 679 C C . ARG A 1 85 ? -67.444 -10.887 56.356 1.00 46.16 85 ARG A C 1
ATOM 681 O O . ARG A 1 85 ? -66.913 -9.818 56.590 1.00 46.16 85 ARG A O 1
ATOM 688 N N . ALA A 1 86 ? -67.855 -11.096 55.115 1.00 44.78 86 ALA A N 1
ATOM 689 C CA . ALA A 1 86 ? -68.236 -12.240 54.291 1.00 44.78 86 ALA A CA 1
ATOM 690 C C . ALA A 1 86 ? -68.558 -11.640 52.907 1.00 44.78 86 ALA A C 1
ATOM 692 O O . ALA A 1 86 ? -69.268 -10.645 52.860 1.00 44.78 86 ALA A O 1
ATOM 693 N N . GLY A 1 87 ? -68.100 -12.284 51.829 1.00 43.59 87 GLY A N 1
ATOM 694 C CA . GLY A 1 87 ? -68.748 -12.294 50.508 1.00 43.59 87 GLY A CA 1
ATOM 695 C C . GLY A 1 87 ? -68.702 -11.028 49.639 1.00 43.59 8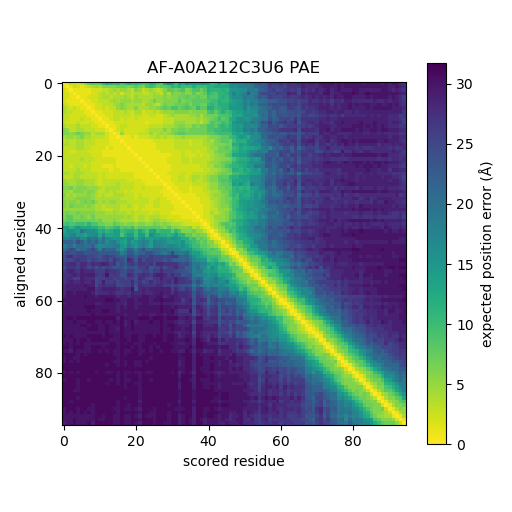7 GLY A C 1
ATOM 696 O O . GLY A 1 87 ? -69.229 -9.994 50.012 1.00 43.59 87 GLY A O 1
ATOM 697 N N . SER A 1 88 ? -68.197 -11.164 48.408 1.00 54.09 88 SER A N 1
ATOM 698 C CA . SER A 1 88 ? -69.001 -11.064 47.169 1.00 54.09 88 SER A CA 1
ATOM 699 C C . SER A 1 88 ? -68.065 -11.161 45.949 1.00 54.09 88 SER A C 1
ATOM 701 O O . SER A 1 88 ? -67.226 -10.296 45.746 1.00 54.09 88 SER A O 1
ATOM 703 N N . ARG A 1 89 ? -67.997 -12.343 45.321 1.00 57.69 89 ARG A N 1
ATOM 704 C CA . ARG A 1 89 ? -68.430 -12.654 43.936 1.00 57.69 89 ARG A CA 1
ATOM 705 C C . ARG A 1 89 ? -67.582 -12.054 42.797 1.00 57.69 89 ARG A C 1
ATOM 707 O O . ARG A 1 89 ? -67.703 -10.889 42.458 1.00 57.69 89 ARG A O 1
ATOM 714 N N . ASN A 1 90 ? -66.798 -12.955 42.198 1.00 44.06 90 ASN A N 1
ATOM 715 C CA . ASN A 1 90 ? -66.493 -13.176 40.775 1.00 44.06 90 ASN A CA 1
ATOM 716 C C . ASN A 1 90 ? -67.017 -12.164 39.738 1.00 44.06 90 ASN A C 1
ATOM 718 O O . ASN A 1 90 ? -68.231 -11.977 39.642 1.00 44.06 90 ASN A O 1
ATOM 722 N N . SER A 1 91 ? -66.140 -11.736 38.816 1.00 57.56 91 SER A N 1
ATOM 723 C CA . SER A 1 91 ? -66.124 -12.164 37.390 1.00 57.56 91 SER A CA 1
ATOM 724 C C . SER A 1 91 ? -64.925 -11.550 36.612 1.00 57.56 91 SER A C 1
ATOM 726 O O . SER A 1 91 ? -64.307 -10.629 37.142 1.00 57.56 91 SER A O 1
ATOM 728 N N . PRO A 1 92 ? -64.526 -12.113 35.444 1.00 63.91 92 PRO A N 1
ATOM 729 C CA . PRO A 1 92 ? -63.140 -12.186 34.935 1.00 63.91 92 PRO A CA 1
ATOM 730 C C . PRO A 1 92 ? -62.841 -11.175 33.784 1.00 63.91 92 PRO A C 1
ATOM 732 O O . PRO A 1 92 ? -63.681 -10.311 33.541 1.00 63.91 92 PRO A O 1
ATOM 735 N N . PRO A 1 93 ? -61.667 -11.223 33.100 1.00 54.38 93 PRO A N 1
ATOM 736 C CA . PRO A 1 93 ? -61.248 -10.196 32.143 1.00 54.38 93 PRO A CA 1
ATOM 737 C C . PRO A 1 93 ? -61.664 -10.512 30.692 1.00 54.38 93 PRO A C 1
ATOM 739 O O . PRO A 1 93 ? -61.639 -11.666 30.274 1.00 54.38 93 PRO A O 1
ATOM 742 N N . GLU A 1 94 ? -61.953 -9.469 29.917 1.00 54.06 94 GLU A N 1
ATOM 743 C CA . GLU A 1 94 ? -61.945 -9.445 28.444 1.00 54.06 94 GLU A CA 1
ATOM 744 C C . GLU A 1 94 ? -61.067 -8.263 28.009 1.00 54.06 94 GLU A C 1
ATOM 746 O O . GLU A 1 94 ? -61.001 -7.270 28.735 1.00 54.06 94 GLU A O 1
ATOM 751 N N . ALA A 1 95 ? -60.432 -8.215 26.846 1.00 54.34 95 ALA A N 1
ATOM 752 C CA . ALA A 1 95 ? -59.886 -9.172 25.885 1.00 54.34 95 ALA A CA 1
ATOM 753 C C . ALA A 1 95 ? -58.966 -8.309 24.998 1.00 54.34 95 ALA A C 1
ATOM 755 O O . ALA A 1 95 ? -59.325 -7.127 24.776 1.00 54.34 95 ALA A O 1
#

Sequence (95 aa):
MLYKMATLQPLFPGANELVQISRIHDVMGTPAEQILTKFKQSRAEQRPAEKQALARDRRKAPRSPLRAPPSHRNYSATPGRRHRRAGSRNSPPEA

Secondary structure (DSSP, 8-state):
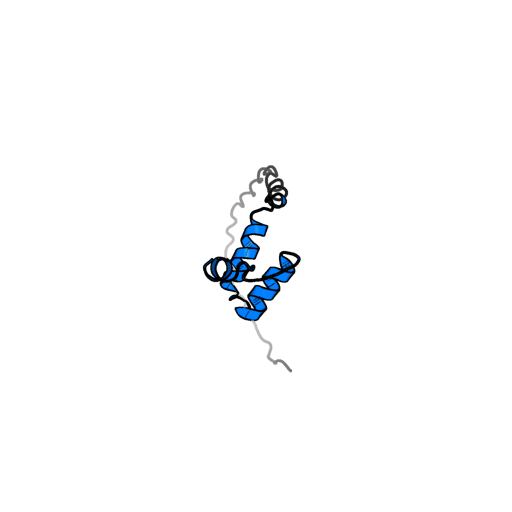-HHHHHHSS-SS--SSHHHHHHHHHHHH-PPPHHHHHHHHHHHHTTS--GGGSTTSGGG-------PPPP-------------------------

Solvent-accessible surface area (backbone atoms only — not comparable to full-atom values): 6835 Å² total; per-residue (Å²): 112,68,63,30,72,77,67,76,41,70,87,55,73,48,99,46,70,70,50,23,52,49,48,46,33,74,75,73,44,80,77,59,65,83,59,56,50,56,66,54,46,66,63,53,75,70,53,79,78,71,87,63,62,79,73,65,72,79,74,77,71,82,81,74,83,80,76,79,79,83,84,83,78,86,80,92,80,81,93,78,84,87,85,89,86,79,91,84,83,88,86,87,90,83,132

Radius of gyration: 40.14 Å; Cα contacts (8 Å, |Δi|>4): 21; chains: 1; bounding box: 89×30×86 Å

Mean predicted aligned error: 19.5 Å